Protein AF-A0A392USK9-F1 (afdb_monomer_lite)

Secondary structure (DSSP, 8-state):
--PPP--------S--TTSS-EEEEE-PPS--GGG---EEEEE-

Organism: NCBI:txid97028

Sequence (44 aa):
MHLAPPVELKMLSSPWPFAWWGIDLLGPFPTAAGQNRYLIVAVD

pLDDT: mean 82.45, std 10.14, range [56.16, 95.38]

Foldseek 3Di:
DDDDPDDPDDDPPDDDVPPDKDWDKDDQQPQDPPRDRIDIDMDD

Radius of gyration: 21.85 Å; chains: 1; bounding box: 53×28×43 Å

Structure (mmCIF, N/CA/C/O backbone):
data_AF-A0A392USK9-F1
#
_entry.id   AF-A0A392USK9-F1
#
loop_
_atom_site.group_PDB
_atom_site.id
_atom_site.type_symbol
_atom_site.label_atom_id
_atom_site.label_alt_id
_atom_site.label_comp_id
_atom_site.label_asym_id
_atom_site.label_entity_id
_atom_site.label_seq_id
_atom_site.pdbx_PDB_ins_code
_atom_site.Cartn_x
_atom_site.Cartn_y
_atom_site.Cartn_z
_atom_site.occupancy
_atom_site.B_iso_or_equiv
_atom_site.auth_seq_id
_atom_site.auth_comp_id
_atom_site.auth_asym_id
_atom_site.auth_atom_id
_atom_site.pdbx_PDB_model_num
ATOM 1 N N . MET A 1 1 ? 33.858 -23.151 -25.654 1.00 56.16 1 MET A N 1
ATOM 2 C CA . MET A 1 1 ? 33.078 -21.923 -25.396 1.00 56.16 1 MET A CA 1
ATOM 3 C C . MET A 1 1 ? 31.972 -21.847 -26.442 1.00 56.16 1 MET A C 1
ATOM 5 O O . MET A 1 1 ? 32.280 -21.588 -27.596 1.00 56.16 1 MET A O 1
ATOM 9 N N . HIS A 1 2 ? 30.730 -22.192 -26.097 1.00 64.25 2 HIS A N 1
ATOM 10 C CA . HIS A 1 2 ? 29.596 -22.097 -27.024 1.00 64.25 2 HIS A CA 1
ATOM 11 C C . HIS A 1 2 ? 29.040 -20.672 -26.943 1.00 64.25 2 HIS A C 1
ATOM 13 O O . HIS A 1 2 ? 28.482 -20.291 -25.917 1.00 64.25 2 HIS A O 1
ATOM 19 N N . LEU A 1 3 ? 29.280 -19.865 -27.977 1.00 71.62 3 LEU A N 1
ATOM 20 C CA . LEU A 1 3 ? 28.740 -18.512 -28.075 1.00 71.62 3 LEU A CA 1
ATOM 21 C C . LEU A 1 3 ? 27.319 -18.619 -28.634 1.00 71.62 3 LEU A C 1
ATOM 23 O O . LEU A 1 3 ? 27.133 -19.113 -29.745 1.00 71.62 3 LEU A O 1
ATOM 27 N N . ALA A 1 4 ? 26.325 -18.194 -27.855 1.00 74.56 4 ALA A N 1
ATOM 28 C CA . ALA A 1 4 ? 24.963 -18.067 -28.353 1.00 74.56 4 ALA A CA 1
ATOM 29 C C . ALA A 1 4 ? 24.917 -16.995 -29.466 1.00 74.56 4 ALA A C 1
ATOM 31 O O . ALA A 1 4 ? 25.648 -16.003 -29.372 1.00 74.56 4 ALA A O 1
ATOM 32 N N . PRO A 1 5 ? 24.090 -17.166 -30.514 1.00 78.44 5 PRO A N 1
ATOM 33 C CA . PRO A 1 5 ? 23.933 -16.164 -31.564 1.00 78.44 5 PRO A CA 1
ATOM 34 C C . PRO A 1 5 ? 23.476 -14.817 -30.980 1.00 78.44 5 PRO A C 1
ATOM 36 O O . PRO A 1 5 ? 22.738 -14.818 -29.991 1.00 78.44 5 PRO A O 1
ATOM 39 N N . PRO A 1 6 ? 23.849 -13.671 -31.581 1.00 71.69 6 PRO A N 1
ATOM 40 C CA . PRO A 1 6 ? 23.334 -12.378 -31.152 1.00 71.69 6 PRO A CA 1
ATOM 41 C C . PRO A 1 6 ? 21.816 -12.361 -31.364 1.00 71.69 6 PRO A C 1
ATOM 43 O O . PRO A 1 6 ? 21.340 -12.363 -32.497 1.00 71.69 6 PRO A O 1
ATOM 46 N N . VAL A 1 7 ? 21.052 -12.391 -30.275 1.00 77.19 7 VAL A N 1
ATOM 47 C CA . VAL A 1 7 ? 19.607 -12.158 -30.307 1.00 77.19 7 VAL A CA 1
ATOM 48 C C . VAL A 1 7 ? 19.388 -10.656 -30.194 1.00 77.19 7 VAL A C 1
ATOM 50 O O . VAL A 1 7 ? 19.933 -10.010 -29.300 1.00 77.19 7 VAL A O 1
ATOM 53 N N . GLU A 1 8 ? 18.596 -10.100 -31.106 1.00 76.81 8 GLU A N 1
ATOM 54 C CA . GLU A 1 8 ? 18.194 -8.698 -31.063 1.00 76.81 8 GLU A CA 1
ATOM 55 C C . GLU A 1 8 ? 17.405 -8.4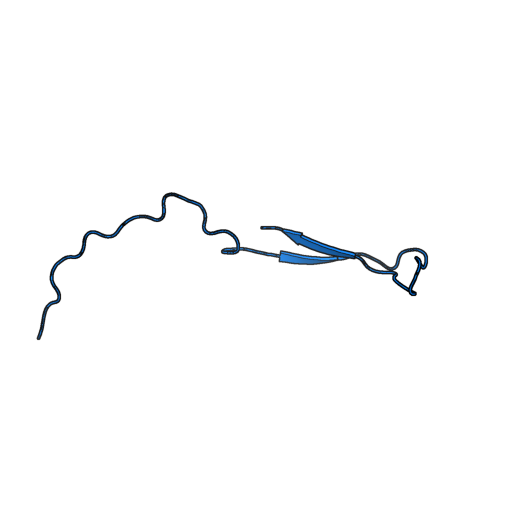32 -29.771 1.00 76.81 8 GLU A C 1
ATOM 57 O O . GLU A 1 8 ? 16.328 -8.993 -29.544 1.00 76.81 8 GLU A O 1
ATOM 62 N N . LEU A 1 9 ? 17.973 -7.612 -28.883 1.00 74.81 9 LEU A N 1
ATOM 63 C CA . LEU A 1 9 ? 17.335 -7.240 -27.626 1.00 74.81 9 LEU A CA 1
ATOM 64 C C . LEU A 1 9 ? 16.169 -6.296 -27.927 1.00 74.81 9 LEU A C 1
ATOM 66 O O . LEU A 1 9 ? 16.369 -5.134 -28.277 1.00 74.81 9 LEU A O 1
ATOM 70 N N . LYS A 1 10 ? 14.937 -6.782 -27.764 1.00 75.75 10 LYS A N 1
ATOM 71 C CA . LYS A 1 10 ? 13.755 -5.917 -27.785 1.00 75.75 10 LYS A CA 1
ATOM 72 C C . LYS A 1 10 ? 13.749 -5.069 -26.518 1.00 75.75 10 LYS A C 1
ATOM 74 O O . LYS A 1 10 ? 13.571 -5.596 -25.422 1.00 75.75 10 LYS A O 1
ATOM 79 N N . MET A 1 11 ? 13.928 -3.759 -26.667 1.00 71.88 11 MET A N 1
ATOM 80 C CA . MET A 1 11 ? 13.638 -2.827 -25.581 1.00 71.88 11 MET A CA 1
ATOM 81 C C . MET A 1 11 ? 12.148 -2.923 -25.241 1.00 71.88 11 MET A C 1
ATOM 83 O O . MET A 1 11 ? 11.298 -2.862 -26.131 1.00 71.88 11 MET A O 1
ATOM 87 N N . LEU A 1 12 ? 11.828 -3.083 -23.956 1.00 75.25 12 LEU A N 1
ATOM 88 C CA . LEU A 1 12 ? 10.463 -2.925 -23.466 1.00 75.25 12 LEU A CA 1
ATOM 89 C C . LEU A 1 12 ? 10.057 -1.467 -23.708 1.00 75.25 12 LEU A C 1
ATOM 91 O O . LEU A 1 12 ? 10.538 -0.561 -23.039 1.00 75.25 12 LEU A O 1
ATOM 95 N N . SER A 1 13 ? 9.206 -1.238 -24.708 1.00 70.62 13 SER A N 1
ATOM 96 C CA . SER A 1 13 ? 8.718 0.098 -25.075 1.00 70.62 13 SER A CA 1
ATOM 97 C C . SER A 1 13 ? 7.639 0.628 -24.127 1.00 70.62 13 SER A C 1
ATOM 99 O O . SER A 1 13 ? 7.183 1.755 -24.290 1.00 70.62 13 SER A O 1
ATOM 101 N N . SER A 1 14 ? 7.202 -0.187 -23.166 1.00 69.94 14 SER A N 1
ATOM 102 C CA . SER A 1 14 ? 6.232 0.178 -22.139 1.00 69.94 14 SER A CA 1
ATOM 103 C C . SER A 1 14 ? 6.932 0.219 -20.784 1.00 69.94 14 SER A C 1
ATOM 105 O O . SER A 1 14 ? 7.730 -0.688 -20.518 1.00 69.94 14 SER A O 1
ATOM 107 N N . PRO A 1 15 ? 6.621 1.194 -19.904 1.00 71.50 15 PRO A N 1
ATOM 108 C CA . PRO A 1 15 ? 6.953 1.047 -18.494 1.00 71.50 15 PRO A CA 1
ATOM 109 C C . PRO A 1 15 ? 6.389 -0.295 -18.024 1.00 71.50 15 PRO A C 1
ATOM 111 O O . PRO A 1 15 ? 5.276 -0.673 -18.401 1.00 71.50 15 PRO A O 1
ATOM 114 N N . TRP A 1 16 ? 7.202 -1.058 -17.300 1.00 75.19 16 TRP A N 1
ATOM 115 C CA . TRP A 1 16 ? 6.779 -2.326 -16.727 1.00 75.19 16 TRP A CA 1
ATOM 116 C C . TRP A 1 16 ? 5.824 -1.983 -15.574 1.00 75.19 16 TRP A C 1
ATOM 118 O O . TRP A 1 16 ? 6.306 -1.446 -14.572 1.00 75.19 16 TRP A O 1
ATOM 128 N N . PRO A 1 17 ? 4.509 -2.259 -15.690 1.00 72.81 17 PRO A N 1
ATOM 129 C CA . PRO A 1 17 ? 3.589 -2.003 -14.588 1.00 72.81 17 PRO A CA 1
ATOM 130 C C . PRO A 1 17 ? 4.029 -2.869 -13.408 1.00 72.81 17 PRO A C 1
ATOM 132 O O . PRO A 1 17 ? 4.261 -4.068 -13.578 1.00 72.81 17 PRO A O 1
ATOM 135 N N . PHE A 1 18 ? 4.199 -2.259 -12.242 1.00 72.81 18 PHE A N 1
ATOM 136 C CA . PHE A 1 18 ? 4.709 -2.811 -10.986 1.00 72.81 18 PHE A CA 1
ATOM 137 C C . PHE A 1 18 ? 6.234 -2.914 -10.870 1.00 72.81 18 PHE A C 1
ATOM 139 O O . PHE A 1 18 ? 6.728 -3.594 -9.969 1.00 72.81 18 PHE A O 1
ATOM 146 N N . ALA A 1 19 ? 7.011 -2.251 -11.731 1.00 74.94 19 ALA A N 1
ATOM 147 C CA . ALA A 1 19 ? 8.464 -2.192 -11.536 1.00 74.94 19 ALA A CA 1
ATOM 148 C C . ALA A 1 19 ? 8.856 -1.439 -10.251 1.00 74.94 19 ALA A C 1
ATOM 150 O O . ALA A 1 19 ? 9.874 -1.767 -9.643 1.00 74.94 19 ALA A O 1
ATOM 151 N N . TRP A 1 20 ? 8.046 -0.455 -9.844 1.00 70.81 20 TRP A N 1
ATOM 152 C CA . TRP A 1 20 ? 8.246 0.366 -8.650 1.00 70.81 20 TRP A CA 1
ATOM 153 C C . TRP A 1 20 ? 6.894 0.676 -8.012 1.00 70.81 20 TRP A C 1
ATOM 155 O O . TRP A 1 20 ? 6.312 1.717 -8.276 1.00 70.81 20 TRP A O 1
ATOM 165 N N . TRP A 1 21 ? 6.398 -0.224 -7.167 1.00 84.31 21 TRP A N 1
ATOM 166 C CA . TRP A 1 21 ? 5.151 0.004 -6.443 1.00 84.31 21 TRP A CA 1
ATOM 167 C C . TRP A 1 21 ? 5.407 0.363 -4.980 1.00 84.31 21 TRP A C 1
ATOM 169 O O . TRP A 1 21 ? 6.396 -0.055 -4.371 1.00 84.31 21 TRP A O 1
ATOM 179 N N . GLY A 1 22 ? 4.484 1.131 -4.408 1.00 88.75 22 GLY A 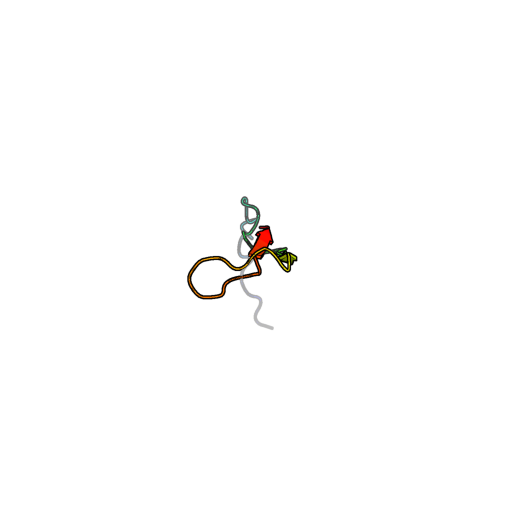N 1
ATOM 180 C CA . GLY A 1 22 ? 4.435 1.436 -2.981 1.00 88.75 22 GLY A CA 1
ATOM 181 C C . GLY A 1 22 ? 3.073 1.064 -2.412 1.00 88.75 22 GLY A C 1
ATOM 182 O O . GLY A 1 22 ? 2.052 1.343 -3.040 1.00 88.75 22 GLY A O 1
ATOM 183 N N . ILE A 1 23 ? 3.059 0.435 -1.235 1.00 92.50 23 ILE A N 1
ATOM 184 C CA . ILE A 1 23 ? 1.841 0.232 -0.443 1.00 92.50 23 ILE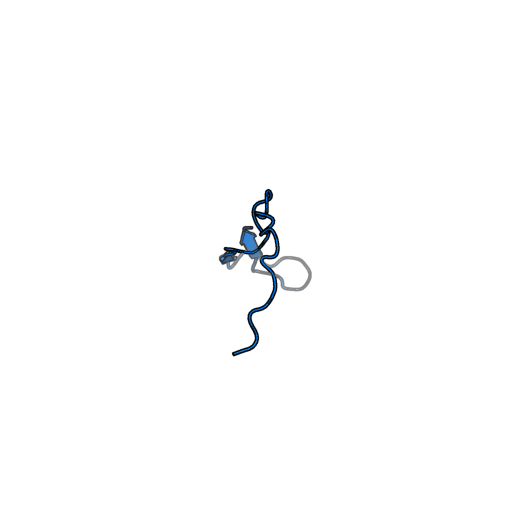 A CA 1
ATOM 185 C C . ILE A 1 23 ? 1.935 1.088 0.814 1.00 92.50 23 ILE A C 1
ATOM 187 O O . ILE A 1 23 ? 2.936 1.026 1.526 1.00 92.50 23 ILE A O 1
ATOM 191 N N . ASP A 1 24 ? 0.870 1.832 1.095 1.00 92.25 24 ASP A N 1
ATOM 192 C CA . ASP A 1 24 ? 0.703 2.575 2.342 1.00 92.25 24 ASP A CA 1
ATOM 193 C C . ASP A 1 24 ? -0.624 2.215 3.028 1.00 92.25 24 ASP A C 1
ATOM 195 O O . ASP A 1 24 ? -1.588 1.776 2.386 1.00 92.25 24 ASP A O 1
ATOM 199 N N . LEU A 1 25 ? -0.662 2.389 4.349 1.00 94.25 25 LEU A N 1
ATOM 200 C CA . LEU A 1 25 ? -1.827 2.130 5.186 1.00 94.25 25 LEU A CA 1
ATOM 201 C C . LEU A 1 25 ? -2.319 3.438 5.799 1.00 94.25 25 LEU A C 1
ATOM 203 O O . LEU A 1 25 ? -1.688 4.007 6.687 1.00 94.25 25 LEU A O 1
ATOM 207 N N . LEU A 1 26 ? -3.506 3.871 5.387 1.00 93.25 26 LEU A N 1
ATOM 208 C CA . LEU A 1 26 ? -4.132 5.068 5.935 1.00 93.25 26 LEU A CA 1
ATOM 209 C C . LEU A 1 26 ? -5.153 4.696 7.012 1.00 93.25 26 LEU A C 1
ATOM 211 O O . LEU A 1 26 ? -5.987 3.805 6.818 1.00 93.25 26 LEU A O 1
ATOM 215 N N . GLY A 1 27 ? -5.116 5.410 8.137 1.00 91.56 27 GLY A N 1
ATOM 216 C CA . GLY A 1 27 ? -6.103 5.292 9.209 1.00 91.56 27 GLY A CA 1
ATOM 217 C C . GLY A 1 27 ? -5.518 5.507 10.609 1.00 91.56 27 GLY A C 1
ATOM 218 O O . GLY A 1 27 ? -4.335 5.822 10.744 1.00 91.56 27 GLY A O 1
ATOM 219 N N . PRO A 1 28 ? -6.330 5.324 11.666 1.00 88.06 28 PRO A N 1
ATOM 220 C CA . PRO A 1 28 ? -7.673 4.736 11.659 1.00 88.06 28 PRO A CA 1
ATOM 221 C C . PRO A 1 28 ? -8.791 5.730 11.301 1.00 88.06 28 PRO A C 1
ATOM 223 O O . PRO A 1 28 ? -8.818 6.865 11.770 1.00 88.06 28 PRO A O 1
ATOM 226 N N . PHE A 1 29 ? -9.755 5.266 10.516 1.00 92.88 29 PHE A N 1
ATOM 227 C CA . PHE A 1 29 ? -10.984 5.975 10.161 1.00 92.88 29 PHE A CA 1
ATOM 228 C C . PHE A 1 29 ? -12.164 5.529 11.042 1.00 92.88 29 PHE A C 1
ATOM 230 O O . PHE A 1 29 ? -12.075 4.490 11.711 1.00 92.88 29 PHE A O 1
ATOM 237 N N . PRO A 1 30 ? -13.287 6.278 11.046 1.00 95.38 30 PRO A N 1
ATOM 238 C CA . PRO A 1 30 ? -14.532 5.802 11.637 1.00 95.38 30 PRO A CA 1
ATOM 239 C C . PRO A 1 30 ? -14.893 4.405 11.126 1.00 95.38 30 PRO A C 1
ATOM 241 O O . PRO A 1 30 ? -14.725 4.103 9.945 1.00 95.38 30 PRO A O 1
ATOM 244 N N . THR A 1 31 ? -15.384 3.554 12.026 1.00 94.88 31 THR A N 1
ATOM 245 C CA . THR A 1 31 ? -15.715 2.162 11.714 1.00 94.88 31 THR A CA 1
ATOM 246 C C . THR A 1 31 ? -16.801 2.088 10.648 1.00 94.88 31 THR A C 1
ATOM 248 O O . THR A 1 31 ? -17.953 2.442 10.898 1.00 94.88 31 THR A O 1
ATOM 251 N N . ALA A 1 32 ? -16.428 1.599 9.470 1.00 90.38 32 ALA A N 1
ATOM 252 C CA . ALA A 1 32 ? -17.352 1.285 8.396 1.00 90.38 32 ALA A CA 1
ATOM 253 C C . ALA A 1 32 ? -18.029 -0.076 8.634 1.00 90.38 32 ALA A C 1
ATOM 255 O O . ALA A 1 32 ? -17.703 -0.821 9.568 1.00 90.38 32 ALA A O 1
ATOM 256 N N . ALA A 1 33 ? -18.980 -0.418 7.763 1.00 90.94 33 ALA A N 1
ATOM 257 C CA . ALA A 1 33 ? -19.596 -1.739 7.757 1.00 90.94 33 ALA A CA 1
ATOM 258 C C . ALA A 1 33 ? -18.520 -2.841 7.712 1.00 90.94 33 ALA A C 1
ATOM 260 O O . ALA A 1 33 ? -17.513 -2.715 7.016 1.00 90.94 33 ALA A O 1
ATOM 261 N N . GLY A 1 34 ? -18.719 -3.906 8.490 1.00 90.81 34 GLY A N 1
ATOM 262 C CA . GLY A 1 34 ? -17.748 -5.002 8.580 1.00 90.81 34 GLY A CA 1
ATOM 263 C C . GLY A 1 34 ? -16.530 -4.722 9.467 1.00 90.81 34 GLY A C 1
ATOM 264 O O . GLY A 1 34 ? -15.560 -5.459 9.384 1.00 90.81 34 GLY A O 1
ATOM 265 N N . GLN 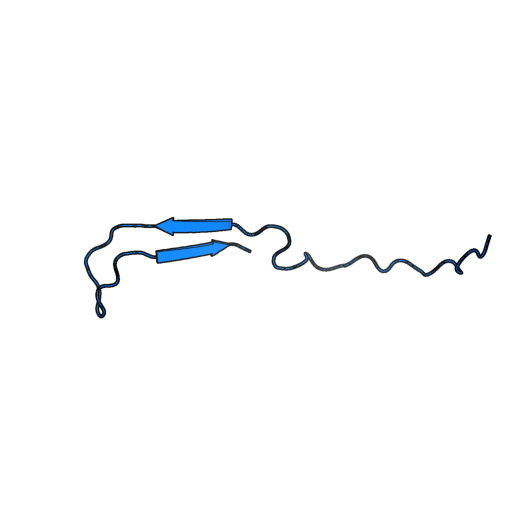A 1 35 ? -16.577 -3.701 10.333 1.00 90.12 35 GLN A N 1
ATOM 266 C CA . GLN A 1 35 ? -15.480 -3.324 11.243 1.00 90.12 35 GLN A CA 1
ATOM 267 C C . GLN A 1 35 ? -14.227 -2.763 10.546 1.00 90.12 35 GLN A C 1
ATOM 269 O O . GLN A 1 35 ? -13.159 -2.649 11.157 1.00 90.12 35 GLN A O 1
ATOM 274 N N . ASN A 1 36 ? -14.360 -2.346 9.287 1.00 91.44 36 ASN A N 1
ATOM 275 C CA . ASN A 1 36 ? -13.257 -1.784 8.518 1.00 91.44 36 ASN A CA 1
ATOM 276 C C . ASN A 1 36 ? -12.930 -0.364 8.996 1.00 91.44 36 ASN A C 1
ATOM 278 O O . ASN A 1 36 ? -13.819 0.470 9.164 1.00 91.44 36 ASN A O 1
ATOM 282 N N . ARG A 1 37 ? -11.639 -0.094 9.214 1.00 94.75 37 ARG A N 1
ATOM 283 C CA . ARG A 1 37 ? -11.129 1.197 9.719 1.00 94.75 37 ARG A CA 1
ATOM 284 C C . ARG A 1 37 ? -9.874 1.692 9.003 1.00 94.75 37 ARG A C 1
ATOM 286 O O . ARG A 1 37 ? -9.357 2.744 9.359 1.00 94.75 37 ARG A O 1
ATOM 293 N N . TYR A 1 38 ? -9.375 0.944 8.026 1.00 93.62 38 TYR A N 1
ATOM 294 C CA . TYR A 1 38 ? -8.126 1.246 7.337 1.00 93.62 38 TYR A CA 1
ATOM 295 C C . TYR A 1 38 ? -8.315 1.130 5.832 1.00 93.62 38 TYR A C 1
ATOM 297 O O . TYR A 1 38 ? -9.143 0.344 5.366 1.00 93.62 38 TYR A O 1
ATOM 305 N N . LEU A 1 39 ? -7.529 1.905 5.094 1.00 93.06 39 LEU A N 1
ATOM 306 C CA . LEU A 1 39 ? -7.442 1.843 3.641 1.00 93.06 39 LEU A CA 1
ATOM 307 C C . LEU A 1 39 ? -6.030 1.411 3.254 1.00 93.06 39 LEU A C 1
ATOM 309 O O . LEU A 1 39 ? -5.058 1.936 3.794 1.00 93.06 39 LEU A O 1
ATOM 313 N N . ILE A 1 40 ? -5.935 0.471 2.317 1.00 93.81 40 ILE A N 1
ATOM 314 C CA . ILE A 1 40 ? -4.675 0.088 1.678 1.00 93.81 40 ILE A CA 1
ATOM 315 C C . ILE A 1 40 ? -4.600 0.862 0.368 1.00 93.81 40 ILE A C 1
ATOM 317 O O . ILE A 1 40 ? -5.488 0.732 -0.475 1.00 93.81 40 ILE A O 1
ATOM 321 N N . VAL A 1 41 ? -3.561 1.674 0.212 1.00 90.44 41 VAL A N 1
ATOM 322 C CA . VAL A 1 41 ? -3.317 2.447 -1.008 1.00 90.44 41 VAL A CA 1
ATOM 323 C C . VAL A 1 41 ? -2.134 1.822 -1.729 1.00 90.44 41 VAL A C 1
ATOM 325 O O . VAL A 1 41 ? -1.083 1.640 -1.123 1.00 90.44 41 VAL A O 1
ATOM 328 N N . ALA A 1 42 ? -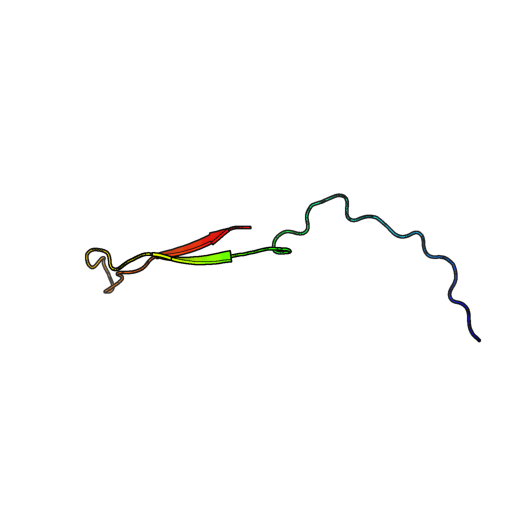2.312 1.491 -3.007 1.00 88.88 42 ALA A N 1
ATOM 329 C CA . ALA A 1 42 ? -1.252 1.001 -3.879 1.00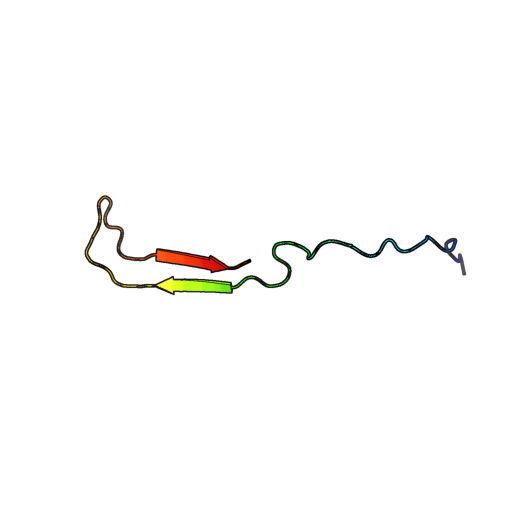 88.88 42 ALA A CA 1
ATOM 330 C C . ALA A 1 42 ? -1.075 1.970 -5.052 1.00 88.88 42 ALA A C 1
ATOM 332 O O . ALA A 1 42 ? -2.064 2.377 -5.666 1.00 88.88 42 ALA A O 1
ATOM 333 N N . VAL A 1 43 ? 0.173 2.335 -5.337 1.00 84.75 43 VAL A N 1
ATOM 334 C CA . VAL A 1 43 ? 0.556 3.138 -6.507 1.00 84.75 43 VAL A CA 1
ATOM 335 C C . VAL A 1 43 ? 1.409 2.270 -7.424 1.00 84.75 43 VAL A C 1
ATOM 337 O O . VAL A 1 43 ? 2.284 1.550 -6.936 1.00 84.75 43 VAL A O 1
ATOM 340 N N . ASP A 1 44 ? 1.104 2.340 -8.716 1.00 79.69 44 ASP A N 1
ATOM 341 C CA . ASP A 1 44 ? 1.859 1.746 -9.824 1.00 79.69 44 ASP A CA 1
ATOM 342 C C . ASP A 1 44 ? 2.786 2.790 -10.465 1.00 79.69 44 ASP A C 1
ATOM 344 O O . ASP A 1 44 ? 2.320 3.945 -10.633 1.00 79.69 44 ASP A O 1
#

InterPro domains:
  IPR036397 Ribonuclease H superfamily [G3DSA:3.30.420.10] (9-44)